Protein AF-A0AAD6V220-F1 (afdb_monomer)

Nearest PDB structures (foldseek):
  5er8-assembly2_B  TM=8.109E-01  e=1.734E-04  Diaporthe amygdali
  7vtb-assembly1_A  TM=8.752E-01  e=6.902E-04  Talaromyces verruculosus
  5erm-assembly2_B  TM=8.625E-01  e=6.482E-04  Diaporthe amygdali
  7vta-assembly1_A  TM=8.544E-01  e=7.349E-04  Talaromyces verruculosus
  6w26-assembly2_A  TM=8.591E-01  e=5.478E-03  Fusarium graminearum PH-1

Organism: NCBI:txid153505

InterPro domains:
  IPR008949 Isoprenoid synthase domain superfamily [G3DSA:1.10.600.10] (15-118)

pLDDT: mean 82.48, std 17.09, range [36.19, 97.38]

Mean predicted aligned error: 9.01 Å

Foldseek 3Di:
DDDDDDPPPDDPPDPQDFWDWDDQVVVVVVVDPDPDTWIFGPPLVLLVVLQVVLQVVCCVVPVHGQPDRLQDDPVGGNLRGVCVSPDPVCSSVSSNVSSVVSSVVVVVVVDDDPVPPDD

Radius of gyration: 18.16 Å; Cα contacts (8 Å, |Δi|>4): 115; chains: 1; bounding box: 43×39×40 Å

Secondary structure (DSSP, 8-state):
-PPPPP-TTS-S-PPP-SEEEPPHHHHHHTT-S--SPPEEETTHHHHHHHHHHHHHHHHHHHSS--SS-SSEETTEEHHHHHSTT--HHHHHHHHHHHHHHHHHHHHHTTSPPGGG---

Structure (mmCIF, N/CA/C/O backbone):
data_AF-A0AAD6V220-F1
#
_entry.id   AF-A0AAD6V220-F1
#
loop_
_atom_site.group_PDB
_atom_site.id
_atom_site.type_symbol
_atom_site.label_atom_id
_atom_site.label_alt_id
_atom_site.label_comp_id
_atom_site.label_asym_id
_atom_site.label_entity_id
_atom_site.label_seq_id
_atom_site.pdbx_PDB_ins_code
_atom_site.Cartn_x
_atom_site.Cartn_y
_atom_site.Cartn_z
_atom_site.occupancy
_atom_site.B_iso_or_equiv
_atom_site.auth_seq_id
_atom_site.auth_comp_id
_atom_site.auth_asym_id
_atom_site.auth_atom_id
_atom_site.pdbx_PDB_model_num
ATOM 1 N N . MET A 1 1 ? -20.734 29.875 22.355 1.00 40.56 1 MET A N 1
A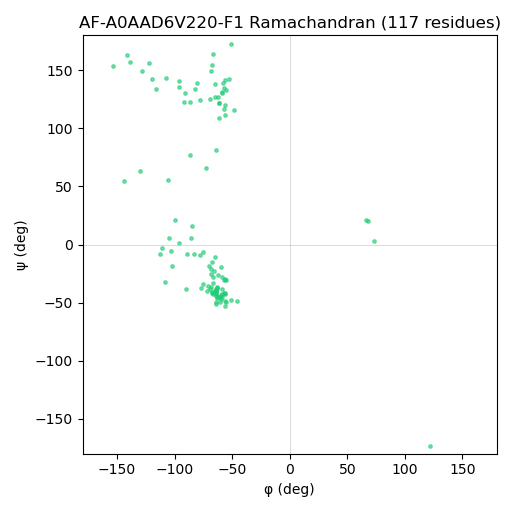TOM 2 C CA . MET A 1 1 ? -20.319 28.466 22.193 1.00 40.56 1 MET A CA 1
ATOM 3 C C . MET A 1 1 ? -21.067 27.908 20.996 1.00 40.56 1 MET A C 1
ATOM 5 O O . MET A 1 1 ? -22.278 27.767 21.078 1.00 40.56 1 MET A O 1
ATOM 9 N N . ALA A 1 2 ? -20.393 27.726 19.859 1.00 36.19 2 ALA A N 1
ATOM 10 C CA . ALA A 1 2 ? -21.019 27.162 18.665 1.00 36.19 2 ALA A CA 1
ATOM 11 C C . ALA A 1 2 ? -21.129 25.639 18.827 1.00 36.19 2 ALA A C 1
ATOM 13 O O . ALA A 1 2 ? -20.135 24.973 19.111 1.00 36.19 2 ALA A O 1
ATOM 14 N N . SER A 1 3 ? -22.344 25.107 18.700 1.00 36.53 3 SER A N 1
ATOM 15 C CA . SER A 1 3 ? -22.617 23.672 18.708 1.00 36.53 3 SER A CA 1
ATOM 16 C C . SER A 1 3 ? -22.055 23.037 17.439 1.00 36.53 3 SER A C 1
ATOM 18 O O . SER A 1 3 ? -22.404 23.456 16.334 1.00 36.53 3 SER A O 1
ATOM 20 N N . VAL A 1 4 ? -21.211 22.021 17.593 1.00 41.84 4 VAL A N 1
ATOM 21 C CA . VAL A 1 4 ? -20.767 21.171 16.483 1.00 41.84 4 VAL A CA 1
ATOM 22 C C . VAL A 1 4 ? -22.000 20.468 15.896 1.00 41.84 4 VAL A C 1
ATOM 24 O O . VAL A 1 4 ? -22.761 19.872 16.664 1.00 41.84 4 VAL A O 1
ATOM 27 N N . PRO A 1 5 ? -22.255 20.544 14.577 1.00 42.69 5 PRO A N 1
ATOM 28 C CA . PRO A 1 5 ? -23.394 19.863 13.981 1.00 42.69 5 PRO A CA 1
ATOM 29 C C . PRO A 1 5 ? -23.208 18.349 14.110 1.00 42.69 5 PRO A C 1
ATOM 31 O O . PRO A 1 5 ? -22.179 17.792 13.728 1.00 42.69 5 PRO A O 1
ATOM 34 N N . SER A 1 6 ? -24.219 17.692 14.677 1.00 46.38 6 SER A N 1
ATOM 35 C CA . SER A 1 6 ? -24.313 16.237 14.726 1.00 46.38 6 SER A CA 1
ATOM 36 C C . SER A 1 6 ? -24.375 15.707 13.293 1.00 46.38 6 SER A C 1
ATOM 38 O O . SER A 1 6 ? -25.242 16.106 12.513 1.00 46.38 6 SER A O 1
ATOM 40 N N . ALA A 1 7 ? -23.419 14.853 12.929 1.00 49.16 7 ALA A N 1
ATOM 41 C CA . ALA A 1 7 ? -23.324 14.212 11.623 1.00 49.16 7 ALA A CA 1
ATOM 42 C C . ALA A 1 7 ? -24.408 13.127 11.469 1.00 49.16 7 ALA A C 1
ATOM 44 O O . ALA A 1 7 ? -24.116 11.940 11.380 1.00 49.16 7 ALA A O 1
ATOM 45 N N . SER A 1 8 ? -25.678 13.527 11.445 1.00 45.34 8 SER A N 1
ATOM 46 C CA . SER A 1 8 ? -26.839 12.627 11.360 1.00 45.34 8 SER A CA 1
ATOM 47 C C . SER A 1 8 ? -27.201 12.222 9.920 1.00 45.34 8 SER A C 1
ATOM 49 O O . SER A 1 8 ? -28.319 11.785 9.670 1.00 45.34 8 SER A O 1
ATOM 51 N N . GLY A 1 9 ? -26.293 12.421 8.956 1.00 43.19 9 GLY A N 1
ATOM 52 C CA . GLY A 1 9 ? -26.552 12.239 7.519 1.00 43.19 9 GLY A CA 1
ATOM 53 C C . GLY A 1 9 ? -25.988 10.959 6.897 1.00 43.19 9 GLY A C 1
ATOM 54 O O . GLY A 1 9 ? -26.252 10.687 5.729 1.00 43.19 9 GLY A O 1
ATOM 55 N N . LEU A 1 10 ? -25.215 10.167 7.638 1.00 47.03 10 LEU A N 1
ATOM 56 C CA . LEU A 1 10 ? -24.796 8.845 7.183 1.00 47.03 10 LEU A CA 1
ATOM 57 C C . LEU A 1 10 ? -25.901 7.867 7.592 1.00 47.03 10 LEU A C 1
ATOM 59 O O . LEU A 1 10 ? -26.252 7.805 8.770 1.00 47.03 10 LEU A O 1
ATOM 63 N N . GLY A 1 11 ? -26.479 7.137 6.629 1.00 48.75 11 GLY A N 1
ATOM 64 C CA . GLY A 1 11 ? -27.386 6.015 6.911 1.00 48.75 11 GLY A CA 1
ATOM 65 C C . GLY A 1 11 ? -26.762 5.025 7.908 1.00 48.75 11 GLY A C 1
ATOM 66 O O . GLY A 1 11 ? -25.586 5.179 8.243 1.00 48.75 11 GLY A O 1
ATOM 67 N N . PRO A 1 12 ? -27.504 4.017 8.409 1.00 45.44 12 PRO A N 1
ATOM 68 C CA . PRO A 1 12 ? -26.975 3.099 9.418 1.00 45.44 12 PRO A CA 1
ATOM 69 C C . PRO A 1 12 ? -25.599 2.605 8.976 1.00 45.44 12 PRO A C 1
ATOM 71 O O . PRO A 1 12 ? -25.478 2.009 7.904 1.00 45.44 12 PRO A 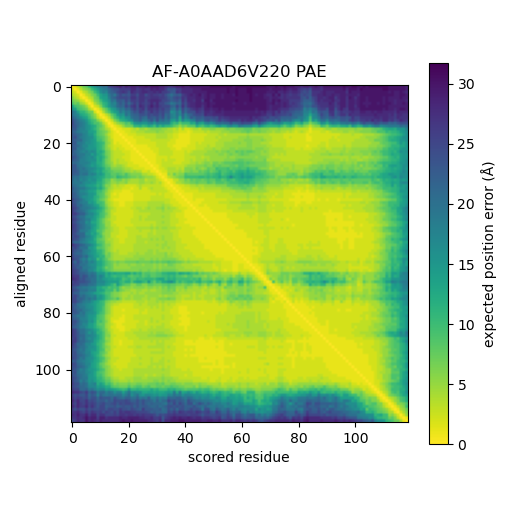O 1
ATOM 74 N N . ALA A 1 13 ? -24.565 2.953 9.750 1.00 60.91 13 ALA A N 1
ATOM 75 C CA . ALA A 1 13 ? -23.195 2.609 9.418 1.00 60.91 13 ALA A CA 1
ATOM 76 C C . ALA A 1 13 ? -23.151 1.091 9.257 1.00 60.91 13 ALA A C 1
ATOM 78 O O . ALA A 1 13 ? -23.389 0.358 10.221 1.00 60.91 13 ALA A O 1
ATOM 79 N N . LEU A 1 14 ? -22.941 0.622 8.024 1.00 63.28 14 LEU A N 1
ATOM 80 C CA . LEU A 1 14 ? -22.772 -0.801 7.782 1.00 63.28 14 LEU A CA 1
ATOM 81 C C . LEU A 1 14 ? -21.619 -1.267 8.677 1.00 63.28 14 LEU A C 1
ATOM 83 O O . LEU A 1 14 ? -20.596 -0.577 8.742 1.00 63.28 14 LEU A O 1
ATOM 87 N N . PRO A 1 15 ? -21.781 -2.382 9.409 1.00 84.69 15 PRO A N 1
ATOM 88 C CA . PRO A 1 15 ? -20.721 -2.861 10.277 1.00 84.69 15 PRO A CA 1
ATOM 89 C C . PRO A 1 15 ? -19.465 -3.104 9.439 1.00 84.69 15 PRO A C 1
ATOM 91 O O . PRO A 1 15 ? -19.556 -3.618 8.325 1.00 84.69 15 PRO A O 1
ATOM 94 N N . PHE A 1 16 ? -18.305 -2.735 9.977 1.00 89.56 16 PHE A N 1
ATOM 95 C CA . PHE A 1 16 ? -17.013 -3.045 9.371 1.00 89.56 16 PHE A CA 1
ATOM 96 C C . PHE A 1 16 ? -16.850 -4.568 9.287 1.00 89.56 16 PHE A C 1
ATOM 98 O O . PHE A 1 16 ? -16.956 -5.255 10.305 1.00 89.56 16 PHE A O 1
ATOM 105 N N . ARG A 1 17 ? -16.645 -5.098 8.080 1.00 94.50 17 ARG A N 1
ATOM 106 C CA . ARG A 1 17 ? -16.597 -6.541 7.799 1.00 94.50 17 ARG A CA 1
ATOM 107 C C . ARG A 1 17 ? -15.197 -7.031 7.486 1.00 94.50 17 ARG A C 1
ATOM 109 O O . ARG A 1 17 ? -14.899 -8.185 7.775 1.00 94.50 17 ARG A O 1
ATOM 116 N N . PHE A 1 18 ? -14.376 -6.190 6.866 1.00 95.56 18 PHE A N 1
ATOM 117 C CA . PHE A 1 18 ? -13.095 -6.621 6.309 1.00 95.56 18 PHE A CA 1
ATOM 118 C C . PHE A 1 18 ? -11.891 -6.041 7.034 1.00 95.56 18 PHE A C 1
ATOM 120 O O . PHE A 1 18 ? -10.778 -6.495 6.783 1.00 95.56 18 PHE A O 1
ATOM 127 N N . SER A 1 19 ? -12.085 -5.104 7.962 1.00 96.00 19 SER A N 1
ATOM 128 C CA . SER A 1 19 ? -10.987 -4.462 8.683 1.00 96.00 19 SER A CA 1
ATOM 129 C C . SER A 1 19 ? -11.041 -4.606 10.192 1.00 96.00 19 SER A C 1
ATOM 131 O O . SER A 1 19 ? -12.106 -4.723 10.802 1.00 96.00 19 SER A O 1
ATOM 133 N N . MET A 1 20 ? -9.865 -4.478 10.800 1.00 94.69 20 MET A N 1
ATOM 134 C CA . MET A 1 20 ? -9.667 -4.370 12.239 1.00 94.69 20 MET A CA 1
ATOM 135 C C . MET A 1 20 ? -9.269 -2.935 12.607 1.00 94.69 20 MET A C 1
ATOM 137 O O . MET A 1 20 ? -8.559 -2.284 11.838 1.00 94.69 20 MET A O 1
ATOM 141 N N . PRO A 1 21 ? -9.726 -2.404 13.755 1.00 93.88 21 PRO A N 1
ATOM 142 C CA . PRO A 1 21 ? -9.252 -1.112 14.232 1.00 93.88 21 PRO A CA 1
ATOM 143 C C . PRO A 1 21 ? -7.762 -1.194 14.580 1.00 93.88 21 PRO A C 1
ATOM 145 O O . PRO A 1 21 ? -7.327 -2.158 15.208 1.00 93.88 21 PRO A O 1
ATOM 148 N N . VAL A 1 22 ? -7.001 -0.166 14.210 1.00 90.88 22 VAL A N 1
ATOM 149 C CA . VAL A 1 22 ? -5.609 -0.009 14.646 1.00 90.88 22 VAL A CA 1
ATOM 150 C C . VAL A 1 22 ? -5.610 0.614 16.048 1.00 90.88 22 VAL A C 1
ATOM 152 O O . VAL A 1 22 ? -6.347 1.583 16.272 1.00 90.88 22 VAL A O 1
ATOM 155 N N . PRO A 1 23 ? -4.825 0.096 17.011 1.00 90.44 23 PRO A N 1
ATOM 156 C CA . PRO A 1 23 ? -4.755 0.668 18.350 1.00 90.44 23 PRO A CA 1
ATOM 157 C C . PRO A 1 23 ? -4.342 2.150 18.326 1.00 90.44 23 PRO A C 1
ATOM 159 O O . PRO A 1 23 ? -3.355 2.496 17.675 1.00 90.44 23 PRO A O 1
ATOM 162 N N . PRO A 1 24 ? -5.012 3.042 19.083 1.00 86.81 24 PRO A N 1
ATOM 163 C CA . PRO A 1 24 ? -4.647 4.460 19.120 1.00 86.81 24 PRO A CA 1
ATOM 164 C C . PRO A 1 24 ? -3.192 4.720 19.533 1.00 86.81 24 PRO A C 1
ATOM 166 O O . PRO A 1 24 ? -2.584 5.678 19.069 1.00 86.81 24 PRO A O 1
ATOM 169 N N . SER A 1 25 ? -2.612 3.858 20.374 1.00 88.38 25 SER A N 1
ATOM 170 C CA . SER A 1 25 ? -1.199 3.937 20.759 1.00 88.38 25 SER A CA 1
ATOM 171 C C . SER A 1 25 ? -0.250 3.748 19.576 1.00 88.38 25 SER A C 1
ATOM 173 O O . SER A 1 25 ? 0.770 4.427 19.508 1.00 88.38 25 SER A O 1
ATOM 175 N N . GLU A 1 26 ? -0.586 2.864 18.634 1.00 87.75 26 GLU A N 1
ATOM 176 C CA . GLU A 1 26 ? 0.206 2.649 17.417 1.00 87.75 26 GLU A CA 1
ATOM 177 C C . GLU A 1 26 ? 0.067 3.829 16.456 1.00 87.75 26 GLU A C 1
ATOM 179 O O . GLU A 1 26 ? 1.060 4.290 15.902 1.00 87.75 26 GLU A O 1
ATOM 184 N N . VAL A 1 27 ? -1.147 4.375 16.329 1.00 85.75 27 VAL A N 1
ATOM 185 C CA . VAL A 1 27 ? -1.416 5.579 15.529 1.00 85.75 27 VAL A CA 1
ATOM 186 C C . VAL A 1 27 ? -0.606 6.774 16.046 1.00 85.75 27 VAL A C 1
ATOM 188 O O . VAL A 1 27 ? 0.052 7.464 15.274 1.00 85.75 27 VAL A O 1
ATOM 191 N N . LEU A 1 28 ? -0.592 7.001 17.362 1.00 85.06 28 LEU A N 1
ATOM 192 C CA . LEU A 1 28 ? 0.202 8.075 17.969 1.00 85.06 28 LEU A CA 1
ATOM 193 C C . LEU A 1 28 ? 1.708 7.858 17.777 1.00 85.06 28 LEU A C 1
ATOM 195 O O . LEU A 1 28 ? 2.438 8.810 17.506 1.00 85.06 28 LEU A O 1
ATOM 199 N N . ALA A 1 29 ? 2.170 6.610 17.886 1.00 86.25 29 ALA A N 1
ATOM 200 C CA . ALA A 1 29 ? 3.571 6.264 17.675 1.00 86.25 29 ALA A CA 1
ATOM 201 C C . ALA A 1 29 ? 4.013 6.416 16.208 1.00 86.25 29 ALA A C 1
ATOM 203 O O . ALA A 1 29 ? 5.194 6.649 15.958 1.00 86.25 29 ALA A O 1
ATOM 204 N N . SER A 1 30 ? 3.091 6.328 15.241 1.00 82.25 30 SER A N 1
ATOM 205 C CA . SER A 1 30 ? 3.411 6.426 13.811 1.00 82.25 30 SER A CA 1
ATOM 206 C C . SER A 1 30 ? 3.700 7.858 13.337 1.00 82.25 30 SER A C 1
ATOM 208 O O . SER A 1 30 ? 4.027 8.054 12.168 1.00 82.25 30 SER A O 1
ATOM 210 N N . GLY A 1 31 ? 3.512 8.873 14.192 1.00 82.38 31 GLY A N 1
ATOM 211 C CA . GLY A 1 31 ? 3.682 10.283 13.826 1.00 82.38 31 GLY A CA 1
ATOM 212 C C . GLY A 1 31 ? 2.660 10.792 12.802 1.00 82.38 31 GLY A C 1
ATOM 213 O O . GLY A 1 31 ? 2.923 11.776 12.112 1.00 82.38 31 GLY A O 1
ATOM 214 N N . THR A 1 32 ? 1.511 10.118 12.661 1.00 79.75 32 THR A N 1
ATOM 215 C CA . THR A 1 32 ? 0.471 10.544 11.717 1.00 79.75 32 THR A CA 1
ATOM 216 C C . THR A 1 32 ? -0.181 11.864 12.142 1.00 79.75 32 THR A C 1
ATOM 218 O O . THR A 1 32 ? -0.240 12.203 13.322 1.00 79.75 32 THR A O 1
ATOM 221 N N . LEU A 1 33 ? -0.718 12.608 11.174 1.00 82.25 33 LEU A N 1
ATOM 222 C CA . LEU A 1 33 ? -1.353 13.917 11.388 1.00 82.25 33 LEU A CA 1
ATOM 223 C C . LEU A 1 33 ? -2.840 13.822 11.769 1.00 82.25 33 LEU A C 1
ATOM 225 O O . LEU A 1 33 ? -3.529 14.839 11.834 1.00 82.25 33 LEU A O 1
ATOM 229 N N . THR A 1 34 ? -3.362 12.610 11.975 1.00 80.19 34 THR A N 1
ATOM 230 C CA . THR A 1 34 ? -4.787 12.367 12.223 1.00 80.19 34 THR A CA 1
ATOM 231 C C . THR A 1 34 ? -5.041 11.715 13.578 1.00 80.19 34 THR A C 1
ATOM 233 O O . THR A 1 34 ? -4.304 10.835 14.013 1.00 80.19 34 THR A O 1
ATOM 236 N N . LEU A 1 35 ? -6.134 12.130 14.222 1.00 79.94 35 LEU A N 1
ATOM 237 C CA . LEU A 1 35 ? -6.716 11.475 15.401 1.00 79.94 35 LEU A CA 1
ATOM 238 C C . LEU A 1 35 ? -7.985 10.684 15.048 1.00 79.94 35 LEU A C 1
ATOM 240 O O . LEU A 1 35 ? -8.690 10.201 15.934 1.00 79.94 35 LEU A O 1
ATOM 244 N N . LEU A 1 36 ? -8.319 10.597 13.756 1.00 86.06 36 LEU A N 1
ATOM 245 C CA . LEU A 1 36 ? -9.467 9.825 13.302 1.00 86.06 36 LEU A CA 1
ATOM 246 C C . LEU A 1 36 ? -9.214 8.326 13.515 1.00 86.06 36 LEU A C 1
ATOM 248 O O . LEU A 1 36 ? -8.068 7.883 13.423 1.00 86.06 36 LEU A O 1
ATOM 252 N N . PRO A 1 37 ? -10.269 7.526 13.758 1.00 87.69 37 PRO A N 1
ATOM 253 C CA . PRO A 1 37 ? -10.133 6.080 13.847 1.00 87.69 37 PRO A CA 1
ATOM 254 C C . PRO A 1 37 ? -9.504 5.505 12.574 1.00 87.69 37 PRO A C 1
ATOM 256 O O . PRO A 1 37 ? -10.064 5.641 11.485 1.00 87.69 37 PRO A O 1
ATOM 259 N N . ILE A 1 38 ? -8.359 4.842 12.722 1.00 91.00 38 ILE A N 1
ATOM 260 C CA . ILE A 1 38 ? -7.686 4.131 11.634 1.00 91.00 38 ILE A CA 1
ATOM 261 C C . ILE A 1 38 ? -8.076 2.658 11.697 1.00 91.00 38 ILE A C 1
ATOM 263 O O . ILE A 1 38 ? -8.199 2.067 12.774 1.00 91.00 38 ILE A O 1
ATOM 267 N N . ARG A 1 39 ? -8.288 2.060 10.528 1.00 93.25 39 ARG A N 1
ATOM 268 C CA . ARG A 1 39 ? -8.546 0.631 10.381 1.00 93.25 39 ARG A CA 1
ATOM 269 C C . ARG A 1 39 ? -7.594 0.058 9.345 1.00 93.25 39 ARG A C 1
ATOM 271 O O . ARG A 1 39 ? -7.208 0.755 8.413 1.00 93.25 39 ARG A O 1
ATOM 278 N N . MET A 1 40 ? -7.249 -1.207 9.522 1.00 93.75 40 MET A N 1
ATOM 279 C CA . MET A 1 40 ? -6.417 -1.971 8.604 1.00 93.75 40 MET A CA 1
ATOM 280 C C . MET A 1 40 ? -7.235 -3.120 8.038 1.00 93.75 40 MET A C 1
ATOM 282 O O . MET A 1 40 ? -7.914 -3.823 8.793 1.00 93.75 40 MET A O 1
ATOM 286 N N . HIS A 1 41 ? -7.173 -3.330 6.726 1.00 96.31 41 HIS A N 1
ATOM 287 C CA . HIS A 1 41 ? -7.779 -4.502 6.108 1.00 96.31 41 HIS A CA 1
ATOM 288 C C . HIS A 1 41 ? -7.179 -5.791 6.706 1.00 96.31 41 HIS A C 1
ATOM 290 O O . HIS A 1 41 ? -5.966 -5.954 6.775 1.00 96.31 41 HIS A O 1
ATOM 296 N N . SER A 1 42 ? -8.034 -6.724 7.121 1.00 95.88 42 SER A N 1
ATOM 297 C CA . SER A 1 42 ? -7.658 -7.967 7.820 1.00 95.88 42 SER A CA 1
ATOM 298 C C . SER A 1 42 ? -6.776 -8.906 6.994 1.00 95.88 42 SER A C 1
ATOM 300 O O . SER A 1 42 ? -6.008 -9.680 7.551 1.00 95.88 42 SER A O 1
ATOM 302 N N . MET A 1 43 ? -6.870 -8.826 5.667 1.00 95.31 43 MET A N 1
ATOM 303 C CA . MET A 1 43 ? -6.018 -9.566 4.727 1.00 95.31 43 MET A CA 1
ATOM 304 C C . MET A 1 43 ? -4.966 -8.686 4.059 1.00 95.31 43 MET A C 1
ATOM 306 O O . MET A 1 43 ? -4.883 -8.601 2.834 1.00 95.31 43 MET A O 1
ATOM 310 N N . GLU A 1 44 ? -4.163 -8.016 4.875 1.00 92.56 44 GLU A N 1
ATOM 311 C CA . GLU A 1 44 ? -3.028 -7.216 4.413 1.00 92.56 44 GLU A CA 1
ATOM 312 C C . GLU A 1 44 ? -2.039 -8.028 3.547 1.00 92.56 44 GLU A C 1
ATOM 314 O O . GLU A 1 44 ? -1.478 -7.504 2.585 1.00 92.56 44 GLU A O 1
ATOM 319 N N . ASP A 1 45 ? -1.905 -9.334 3.798 1.00 93.81 45 ASP A N 1
ATOM 320 C CA . ASP A 1 45 ? -1.069 -10.253 3.010 1.00 93.81 45 ASP A CA 1
ATOM 321 C C . ASP A 1 45 ? -1.416 -10.274 1.512 1.00 93.81 45 ASP A C 1
ATOM 323 O O . ASP A 1 45 ? -0.541 -10.472 0.660 1.00 93.81 45 ASP A O 1
ATOM 327 N N . VAL A 1 46 ? -2.684 -10.025 1.162 1.00 95.31 46 VAL A N 1
ATOM 328 C CA . VAL A 1 46 ? -3.129 -9.912 -0.236 1.00 95.31 46 VAL A CA 1
ATOM 329 C C . VAL A 1 46 ? -2.537 -8.661 -0.885 1.00 95.31 46 VAL A C 1
ATOM 331 O O . VAL A 1 46 ? -2.053 -8.724 -2.015 1.00 95.31 46 VAL A O 1
ATOM 334 N N . ALA A 1 47 ? -2.513 -7.538 -0.163 1.00 94.12 47 ALA A N 1
ATOM 335 C CA . ALA A 1 47 ? -1.870 -6.315 -0.632 1.00 94.12 47 ALA A CA 1
ATOM 336 C C . ALA A 1 47 ? -0.339 -6.476 -0.700 1.00 94.12 47 ALA A C 1
ATOM 338 O O . ALA A 1 47 ? 0.290 -6.014 -1.649 1.00 94.12 47 ALA A O 1
ATOM 339 N N . 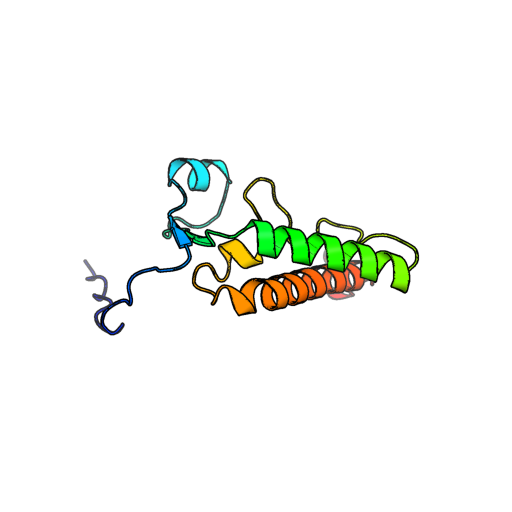SER A 1 48 ? 0.263 -7.202 0.248 1.00 92.94 48 SER A N 1
ATOM 340 C CA . SER A 1 48 ? 1.693 -7.543 0.211 1.00 92.94 48 SER A CA 1
ATOM 341 C C . SER A 1 48 ? 2.055 -8.420 -0.992 1.00 92.94 48 SER A C 1
ATOM 343 O O . SER A 1 48 ? 3.101 -8.226 -1.612 1.00 92.94 48 SER A O 1
ATOM 345 N N . THR A 1 49 ? 1.176 -9.352 -1.363 1.00 95.38 49 THR A N 1
ATOM 346 C CA . THR A 1 49 ? 1.318 -10.174 -2.574 1.00 95.38 49 THR A CA 1
ATOM 347 C C . THR A 1 49 ? 1.268 -9.307 -3.832 1.00 95.38 49 THR A C 1
ATOM 349 O O . THR A 1 49 ? 2.193 -9.377 -4.637 1.00 95.38 49 THR A O 1
ATOM 352 N N . ALA A 1 50 ? 0.273 -8.422 -3.954 1.00 95.56 50 ALA A N 1
ATOM 353 C CA . ALA A 1 50 ? 0.165 -7.492 -5.081 1.00 95.56 50 ALA A CA 1
ATOM 354 C C . ALA A 1 50 ? 1.415 -6.609 -5.244 1.00 95.56 50 ALA A C 1
ATOM 356 O O . ALA A 1 50 ? 1.922 -6.446 -6.352 1.00 95.56 50 ALA A O 1
ATOM 357 N N . ASN A 1 51 ? 1.955 -6.096 -4.135 1.00 93.81 51 ASN A N 1
ATOM 358 C CA . ASN A 1 51 ? 3.178 -5.294 -4.129 1.00 93.81 51 ASN A CA 1
ATOM 359 C C . ASN A 1 51 ? 4.399 -6.061 -4.660 1.00 93.81 51 ASN A C 1
ATOM 361 O O . ASN A 1 51 ? 5.194 -5.529 -5.439 1.00 93.81 51 ASN A O 1
ATOM 365 N N . ARG A 1 52 ? 4.573 -7.315 -4.223 1.00 94.56 52 ARG A N 1
ATOM 366 C CA . ARG A 1 52 ? 5.672 -8.178 -4.677 1.00 94.56 52 ARG A CA 1
ATOM 367 C C . ARG A 1 52 ? 5.567 -8.444 -6.175 1.00 94.56 52 ARG A C 1
ATOM 369 O O . ARG A 1 52 ? 6.574 -8.346 -6.877 1.00 94.56 52 ARG A O 1
ATOM 376 N N . ASP A 1 53 ? 4.370 -8.763 -6.645 1.00 96.31 53 ASP A N 1
ATOM 377 C CA . ASP A 1 53 ? 4.131 -9.106 -8.041 1.00 96.31 53 ASP A CA 1
ATOM 378 C C . ASP A 1 53 ? 4.358 -7.866 -8.932 1.00 96.31 53 ASP A C 1
ATOM 380 O O . ASP A 1 53 ? 5.101 -7.946 -9.911 1.00 96.31 53 ASP A O 1
ATOM 384 N N . LEU A 1 54 ? 3.907 -6.677 -8.501 1.00 95.50 54 LEU A N 1
ATOM 385 C CA . LEU A 1 54 ? 4.253 -5.401 -9.141 1.00 95.50 54 LEU A CA 1
ATOM 386 C C . LEU A 1 54 ? 5.770 -5.173 -9.215 1.00 95.50 54 LEU A C 1
ATOM 388 O O . LEU A 1 54 ? 6.285 -4.820 -10.272 1.00 95.50 54 LEU A O 1
ATOM 392 N N . LYS A 1 55 ? 6.517 -5.354 -8.116 1.00 93.69 55 LYS A N 1
ATOM 393 C CA . LYS A 1 55 ? 7.984 -5.170 -8.116 1.00 93.69 55 LYS A CA 1
ATOM 394 C C . LYS A 1 55 ? 8.672 -6.102 -9.115 1.00 93.69 55 LYS A C 1
ATOM 396 O O . LYS A 1 55 ? 9.643 -5.695 -9.761 1.00 93.69 55 LYS A O 1
ATOM 401 N N . SER A 1 56 ? 8.183 -7.337 -9.234 1.00 95.62 56 SER A N 1
ATOM 402 C CA . SER A 1 56 ? 8.684 -8.313 -10.202 1.00 95.62 56 SER A CA 1
ATOM 403 C C . SER A 1 56 ? 8.435 -7.845 -11.637 1.00 95.62 56 SER A C 1
ATOM 405 O O . SER A 1 56 ? 9.385 -7.741 -12.416 1.00 95.62 56 SER A O 1
ATOM 407 N N . GLU A 1 57 ? 7.196 -7.469 -11.960 1.00 96.00 57 GLU A N 1
ATOM 408 C CA . GLU A 1 57 ? 6.810 -6.993 -13.293 1.00 96.00 57 GLU A CA 1
ATOM 409 C C . GLU A 1 57 ? 7.509 -5.684 -13.671 1.00 96.00 57 GLU A C 1
ATOM 411 O O . GLU A 1 57 ? 8.032 -5.549 -14.777 1.00 96.00 57 GLU A O 1
ATOM 416 N N . TRP A 1 58 ? 7.617 -4.747 -12.730 1.00 94.19 58 TRP A N 1
ATOM 417 C CA . TRP A 1 58 ? 8.346 -3.496 -12.916 1.00 94.19 58 TRP A CA 1
ATOM 418 C C . TRP A 1 58 ? 9.816 -3.746 -13.253 1.00 94.19 58 TRP A C 1
ATOM 420 O O . TRP A 1 58 ? 10.363 -3.144 -14.177 1.00 94.19 58 TRP A O 1
ATOM 430 N N . THR A 1 59 ? 10.465 -4.659 -12.525 1.00 94.62 59 THR A N 1
ATOM 431 C CA . THR A 1 59 ? 11.868 -5.012 -12.776 1.00 94.62 59 THR A CA 1
ATOM 432 C C . THR A 1 59 ? 12.036 -5.659 -14.146 1.00 94.62 59 THR A C 1
ATOM 434 O O . THR A 1 59 ? 12.987 -5.333 -14.852 1.00 94.62 59 THR A O 1
ATOM 437 N N . ALA A 1 60 ? 11.102 -6.523 -14.551 1.00 96.56 60 ALA A N 1
ATOM 438 C CA . ALA A 1 60 ? 11.107 -7.124 -15.880 1.00 96.56 60 ALA A CA 1
ATOM 439 C C . ALA A 1 60 ? 10.928 -6.075 -16.994 1.00 96.56 60 ALA A C 1
ATOM 441 O O . ALA A 1 60 ? 11.612 -6.146 -18.013 1.00 96.56 60 ALA A O 1
ATOM 442 N N . ALA A 1 61 ? 10.058 -5.081 -16.792 1.00 94.62 61 ALA A N 1
ATOM 443 C CA . ALA A 1 61 ? 9.768 -4.043 -17.781 1.00 94.62 61 ALA A CA 1
ATOM 444 C C . ALA A 1 61 ? 10.859 -2.961 -17.884 1.00 94.62 61 ALA A C 1
ATOM 446 O O . ALA A 1 61 ? 11.157 -2.482 -18.977 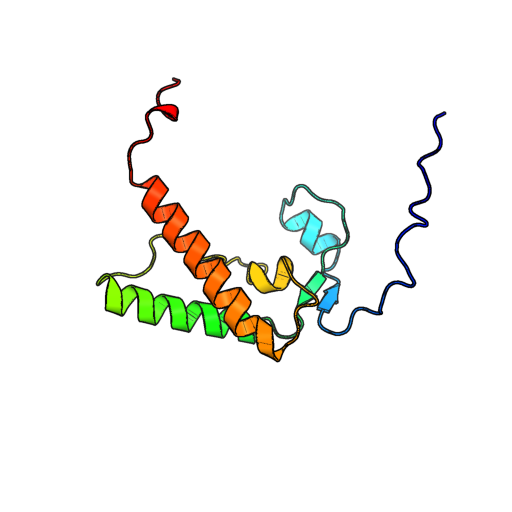1.00 94.62 61 ALA A O 1
ATOM 447 N N . HIS A 1 62 ? 11.463 -2.565 -16.760 1.00 91.12 62 HIS A N 1
ATOM 448 C CA . HIS A 1 62 ? 12.388 -1.424 -16.687 1.00 91.12 62 HIS A CA 1
ATOM 449 C C . HIS A 1 62 ? 13.850 -1.812 -16.418 1.00 91.12 62 HIS A C 1
ATOM 451 O O . HIS A 1 62 ? 14.715 -0.937 -16.356 1.00 91.12 62 HIS A O 1
ATOM 457 N N . GLY A 1 63 ? 14.140 -3.102 -16.223 1.00 93.25 63 GLY A N 1
ATOM 458 C CA . GLY A 1 63 ? 15.482 -3.628 -15.951 1.00 93.25 63 GLY A CA 1
ATOM 459 C C . GLY A 1 63 ? 16.023 -3.335 -14.546 1.00 93.25 63 GLY A C 1
ATOM 460 O O . GLY A 1 63 ? 17.169 -3.666 -14.249 1.00 93.25 63 GLY A O 1
ATOM 461 N N . LYS A 1 64 ? 15.230 -2.700 -13.676 1.00 91.50 64 LYS A N 1
ATOM 462 C CA . LYS A 1 64 ? 15.583 -2.370 -12.287 1.00 91.50 64 LYS A CA 1
ATOM 463 C C . LYS A 1 64 ? 14.325 -2.272 -11.417 1.00 91.50 64 LYS A C 1
ATOM 465 O O . LYS A 1 64 ? 13.272 -1.929 -11.957 1.00 91.50 64 LYS A O 1
ATOM 470 N N . PRO A 1 65 ? 14.413 -2.511 -10.097 1.00 90.00 65 PRO A N 1
ATOM 471 C CA . PRO A 1 65 ? 13.270 -2.350 -9.204 1.00 90.00 65 PRO A CA 1
ATOM 472 C C . PRO A 1 65 ? 12.837 -0.877 -9.079 1.00 90.00 65 PRO A C 1
ATOM 474 O O . PRO A 1 65 ? 13.616 0.028 -9.409 1.00 90.00 65 PRO A O 1
ATOM 477 N N . PRO A 1 66 ? 11.618 -0.615 -8.572 1.00 88.69 66 PRO A N 1
ATOM 478 C CA . PRO A 1 66 ? 11.197 0.730 -8.197 1.00 88.69 66 PRO A CA 1
ATOM 479 C C . PRO A 1 66 ? 12.199 1.390 -7.238 1.00 88.69 66 PRO A C 1
ATOM 481 O O . PRO A 1 66 ? 12.747 0.740 -6.350 1.00 88.69 66 PRO A O 1
ATOM 484 N N . SER A 1 67 ? 12.429 2.695 -7.401 1.00 80.38 67 SER A N 1
ATOM 485 C CA . SER A 1 67 ? 13.420 3.458 -6.621 1.00 80.38 67 SER A CA 1
ATOM 486 C C . SER A 1 67 ? 13.035 3.668 -5.155 1.00 80.38 67 SER A C 1
ATOM 488 O O . SER A 1 67 ? 13.891 3.997 -4.335 1.00 80.38 67 SER A O 1
ATOM 490 N N . LYS A 1 68 ? 11.754 3.501 -4.823 1.00 80.44 68 LYS A N 1
ATOM 491 C CA . LYS A 1 68 ? 11.188 3.705 -3.492 1.00 80.44 68 LYS A CA 1
ATOM 492 C C . LYS A 1 68 ? 10.184 2.596 -3.162 1.00 80.44 68 LYS A C 1
ATOM 494 O O . LYS A 1 68 ? 9.645 1.970 -4.080 1.00 80.44 68 LYS A O 1
ATOM 499 N N . PRO A 1 69 ? 9.923 2.352 -1.866 1.00 71.50 69 PRO A N 1
ATOM 500 C CA . PRO A 1 69 ? 8.912 1.398 -1.435 1.00 71.50 69 PRO A CA 1
ATOM 501 C C . PRO A 1 69 ? 7.535 1.836 -1.949 1.00 71.50 69 PRO A C 1
ATOM 503 O O . PRO A 1 69 ? 6.981 2.835 -1.501 1.00 71.50 69 PRO A O 1
ATOM 506 N N . ALA A 1 70 ? 7.015 1.100 -2.929 1.00 78.31 70 ALA A N 1
ATOM 507 C CA . ALA A 1 70 ? 5.738 1.334 -3.594 1.00 78.31 70 ALA A CA 1
ATOM 508 C C . ALA A 1 70 ? 4.570 1.171 -2.607 1.00 78.31 70 ALA A C 1
ATOM 510 O O . ALA A 1 70 ? 4.033 0.084 -2.492 1.00 78.31 70 ALA A O 1
ATOM 511 N N . GLY A 1 71 ? 4.261 2.186 -1.799 1.00 78.81 71 GLY A N 1
ATOM 512 C CA . GLY A 1 71 ? 3.182 2.100 -0.805 1.00 78.81 71 GLY A CA 1
ATOM 513 C C . GLY A 1 71 ? 3.440 1.130 0.361 1.00 78.81 71 GLY A C 1
ATOM 514 O O . GLY A 1 71 ? 2.501 0.698 1.032 1.00 78.81 71 GLY A O 1
ATOM 515 N N . GLU A 1 72 ? 4.700 0.776 0.623 1.00 86.31 72 GLU A N 1
ATOM 516 C CA . GLU A 1 72 ? 5.099 -0.096 1.734 1.00 86.31 72 GLU A CA 1
ATOM 517 C C . GLU A 1 72 ? 5.544 0.713 2.950 1.00 86.31 72 GLU A C 1
ATOM 519 O O . GLU A 1 72 ? 6.332 1.651 2.826 1.00 86.31 72 GLU A O 1
ATOM 524 N N . SER A 1 73 ? 5.089 0.311 4.136 1.00 84.50 73 SER A N 1
ATOM 525 C CA . SER A 1 73 ? 5.547 0.870 5.406 1.00 84.50 73 SER A CA 1
ATOM 526 C C . SER A 1 73 ? 5.682 -0.220 6.476 1.00 84.50 73 SER A C 1
ATOM 528 O O . SER A 1 73 ? 5.065 -1.278 6.340 1.00 84.50 73 SER A O 1
ATOM 530 N N . PRO A 1 74 ? 6.411 0.039 7.580 1.00 82.88 74 PRO A N 1
ATOM 531 C CA . PRO A 1 74 ? 6.428 -0.854 8.742 1.00 82.88 74 PRO A CA 1
ATOM 532 C C . PRO A 1 74 ? 5.049 -1.070 9.380 1.00 82.88 74 PRO A C 1
ATOM 534 O O . PRO A 1 74 ? 4.864 -2.027 10.122 1.00 82.88 74 PRO A O 1
ATOM 537 N N . HIS A 1 75 ? 4.096 -0.175 9.110 1.00 81.62 75 HIS A N 1
ATOM 538 C CA . HIS A 1 75 ? 2.735 -0.222 9.641 1.00 81.62 75 HIS A CA 1
ATOM 539 C C . HIS A 1 75 ? 1.741 -0.869 8.672 1.00 81.62 75 HIS A C 1
ATOM 541 O O . HIS A 1 75 ? 0.558 -0.931 8.984 1.00 81.62 75 HIS A O 1
ATOM 547 N N . GLY A 1 76 ? 2.211 -1.323 7.508 1.00 84.94 76 GLY A N 1
ATOM 548 C CA . GLY A 1 76 ? 1.441 -2.059 6.515 1.00 84.94 76 GLY A CA 1
ATOM 549 C C . GLY A 1 76 ? 1.395 -1.399 5.137 1.00 84.94 76 GLY A C 1
ATOM 550 O O . GLY A 1 76 ? 2.083 -0.405 4.865 1.00 84.94 76 GLY A O 1
ATOM 551 N N . ARG A 1 77 ? 0.587 -1.980 4.246 1.00 91.38 77 ARG A N 1
ATOM 552 C CA . ARG A 1 77 ? 0.392 -1.522 2.857 1.00 91.38 77 ARG A CA 1
ATOM 553 C C . ARG A 1 77 ? -0.588 -0.357 2.753 1.00 91.38 77 ARG A C 1
ATOM 555 O O . ARG A 1 77 ? -1.667 -0.395 3.343 1.00 91.38 77 ARG A O 1
ATOM 562 N N . VAL A 1 78 ? -0.271 0.626 1.905 1.00 91.94 78 VAL A N 1
ATOM 563 C CA . VAL A 1 78 ? -1.114 1.815 1.673 1.00 91.94 78 VAL A CA 1
ATOM 564 C C . VAL A 1 78 ? -2.558 1.439 1.355 1.00 91.94 78 VAL A C 1
ATOM 566 O O . VAL A 1 78 ? -3.466 1.965 1.989 1.00 91.94 78 VAL A O 1
ATOM 569 N N . ALA A 1 79 ? -2.795 0.496 0.440 1.00 93.81 79 ALA A N 1
ATOM 570 C CA . ALA A 1 79 ? -4.157 0.103 0.083 1.00 93.81 79 ALA A CA 1
ATOM 571 C C . ALA A 1 79 ? -4.934 -0.520 1.254 1.00 93.81 79 ALA A C 1
ATOM 573 O O . ALA A 1 79 ? -6.121 -0.248 1.414 1.00 93.81 79 ALA A O 1
ATOM 574 N N . ALA A 1 80 ? -4.271 -1.299 2.112 1.00 94.00 80 ALA A N 1
ATOM 575 C CA . ALA A 1 80 ? -4.915 -1.920 3.266 1.00 94.00 80 ALA A CA 1
ATOM 576 C C . ALA A 1 80 ? -5.375 -0.885 4.314 1.00 94.00 80 ALA A C 1
ATOM 578 O O . ALA A 1 80 ? -6.365 -1.124 5.006 1.00 94.00 80 ALA A O 1
ATOM 579 N N . VAL A 1 81 ? -4.706 0.273 4.389 1.00 92.44 81 VAL A N 1
ATOM 580 C CA . VAL A 1 81 ? -5.072 1.399 5.270 1.00 92.44 81 VAL A CA 1
ATOM 581 C C . VAL A 1 81 ? -6.032 2.381 4.593 1.00 92.44 81 VAL A C 1
ATOM 583 O O . VAL A 1 81 ? -6.934 2.909 5.239 1.00 92.44 81 VAL A O 1
ATOM 586 N N . ALA A 1 82 ? -5.847 2.652 3.300 1.00 92.31 82 ALA A N 1
ATOM 587 C CA . ALA A 1 82 ? -6.609 3.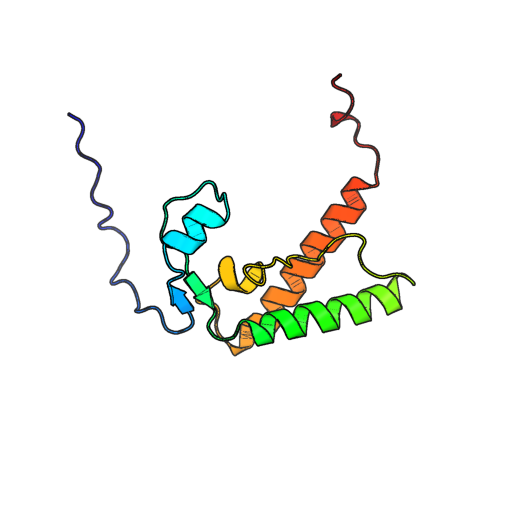658 2.562 1.00 92.31 82 ALA A CA 1
ATOM 588 C C . ALA A 1 82 ? -8.034 3.195 2.227 1.00 92.31 82 ALA A C 1
ATOM 590 O O . ALA A 1 82 ? -8.961 4.005 2.209 1.00 92.31 82 ALA A O 1
ATOM 591 N N . ILE A 1 83 ? -8.220 1.895 1.974 1.00 94.56 83 ILE A N 1
ATOM 592 C CA . ILE A 1 83 ? -9.522 1.286 1.665 1.00 94.56 83 ILE A CA 1
ATOM 593 C C . ILE A 1 83 ? -9.769 0.048 2.544 1.00 94.56 83 ILE A C 1
ATOM 595 O O . ILE A 1 83 ? -9.904 -1.069 2.043 1.00 94.56 83 ILE A O 1
ATOM 599 N N . PRO A 1 84 ? -9.866 0.219 3.874 1.00 94.38 84 PRO A N 1
ATOM 600 C CA . PRO A 1 84 ? -9.865 -0.900 4.815 1.00 94.38 84 PRO A CA 1
ATOM 601 C C . PRO A 1 84 ? -11.102 -1.806 4.679 1.00 94.38 84 PRO A C 1
ATOM 603 O O . PRO A 1 84 ? -11.043 -2.985 5.004 1.00 94.38 84 PRO A O 1
ATOM 606 N N . GLU A 1 85 ? -12.205 -1.290 4.134 1.00 94.81 85 GLU A N 1
ATOM 607 C CA . GLU A 1 85 ? -13.423 -2.058 3.824 1.00 94.81 85 GLU A CA 1
ATOM 608 C C . GLU A 1 85 ? -13.542 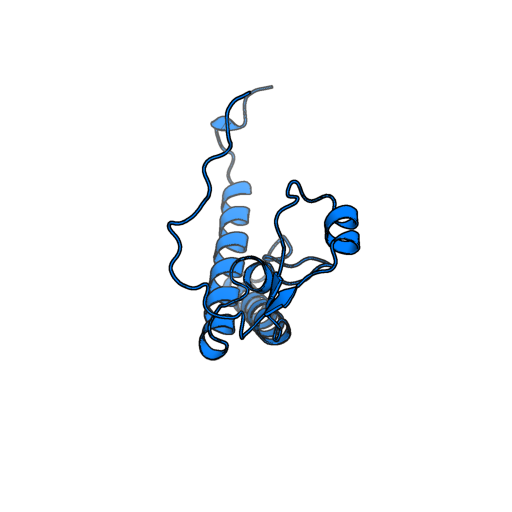-2.451 2.347 1.00 94.81 85 GLU A C 1
ATOM 610 O O . GLU A 1 85 ? -14.641 -2.713 1.852 1.00 94.81 85 GLU A O 1
ATOM 615 N N . CYS A 1 86 ? -12.427 -2.474 1.614 1.00 95.50 86 CYS A N 1
ATOM 616 C CA . CYS A 1 86 ? -12.417 -3.028 0.269 1.00 95.50 86 CYS A CA 1
ATOM 617 C C . CYS A 1 86 ? -12.926 -4.474 0.297 1.00 95.50 86 CYS A C 1
ATOM 619 O O . CYS A 1 86 ? -12.624 -5.241 1.209 1.00 95.50 86 CYS A O 1
ATOM 621 N N . LEU A 1 87 ? -13.691 -4.856 -0.726 1.00 95.06 87 LEU A N 1
ATOM 622 C CA . LEU A 1 87 ? -14.018 -6.259 -0.923 1.00 95.06 87 LEU A CA 1
ATOM 623 C C . LEU A 1 87 ? -12.719 -7.046 -1.097 1.00 95.06 87 LEU A C 1
ATOM 625 O O . LEU A 1 87 ? -11.859 -6.679 -1.899 1.00 95.06 87 LEU A O 1
ATOM 629 N N . THR A 1 88 ? -12.611 -8.142 -0.360 1.00 92.88 88 THR A N 1
ATOM 630 C CA . THR A 1 88 ? -11.452 -9.040 -0.349 1.00 92.88 88 THR A CA 1
ATOM 631 C C . THR A 1 88 ? -10.956 -9.378 -1.750 1.00 92.88 88 THR A C 1
ATOM 633 O O . THR A 1 88 ? -9.772 -9.248 -2.050 1.00 92.88 88 THR A O 1
ATOM 636 N N . GLU A 1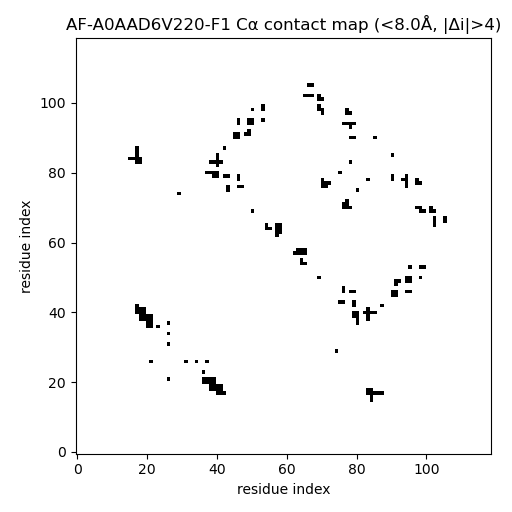 89 ? -11.875 -9.767 -2.628 1.00 95.12 89 GLU A N 1
ATOM 637 C CA . GLU A 1 89 ? -11.591 -10.191 -3.994 1.00 95.12 89 GLU A CA 1
ATOM 638 C C . GLU A 1 89 ? -11.086 -9.049 -4.891 1.00 95.12 89 GLU A C 1
ATOM 640 O O . GLU A 1 89 ? -10.537 -9.296 -5.961 1.00 95.12 89 GLU A O 1
ATOM 645 N N . ARG A 1 90 ? -11.245 -7.794 -4.454 1.00 96.75 90 ARG A N 1
ATOM 646 C CA . ARG A 1 90 ? -10.782 -6.592 -5.162 1.00 96.75 90 ARG A CA 1
ATOM 647 C C . ARG A 1 90 ? -9.508 -6.011 -4.564 1.00 96.75 90 ARG A C 1
ATOM 649 O O . ARG A 1 90 ? -8.823 -5.254 -5.250 1.00 96.75 90 ARG A O 1
ATOM 656 N N . LEU A 1 91 ? -9.167 -6.372 -3.324 1.00 96.44 91 LEU A N 1
ATOM 657 C CA . LEU A 1 91 ? -8.033 -5.795 -2.607 1.00 96.44 91 LEU A CA 1
ATOM 658 C C . LEU A 1 91 ? -6.720 -5.946 -3.377 1.00 96.44 91 LEU A C 1
ATOM 660 O O . LEU A 1 91 ? -5.966 -4.981 -3.452 1.00 96.44 91 LEU A O 1
ATOM 664 N N . TYR A 1 92 ? -6.476 -7.110 -3.988 1.00 97.38 92 TYR A N 1
ATOM 665 C CA . TYR A 1 92 ? -5.271 -7.345 -4.788 1.00 97.38 92 TYR A CA 1
ATOM 666 C C . TYR A 1 92 ? -5.123 -6.303 -5.904 1.00 97.38 92 TYR A C 1
ATOM 668 O O . TYR A 1 92 ? -4.100 -5.630 -6.000 1.00 97.38 92 TYR A O 1
ATOM 676 N N . MET A 1 93 ? -6.166 -6.130 -6.723 1.00 97.38 93 MET A N 1
ATOM 677 C CA . MET A 1 93 ? -6.143 -5.192 -7.847 1.00 97.38 93 MET A CA 1
ATOM 678 C C . MET A 1 93 ? -5.996 -3.748 -7.360 1.00 97.38 93 MET A C 1
ATOM 680 O O . MET A 1 93 ? -5.220 -2.985 -7.929 1.00 97.38 93 MET A O 1
ATOM 684 N N . CYS A 1 94 ? -6.704 -3.372 -6.293 1.00 96.56 94 CYS A N 1
ATOM 685 C CA . CYS A 1 94 ? -6.585 -2.036 -5.724 1.00 96.56 94 CYS A CA 1
ATOM 686 C C . CYS A 1 94 ? -5.173 -1.756 -5.192 1.00 96.56 94 CYS A C 1
ATOM 688 O O . CYS A 1 94 ? -4.635 -0.686 -5.461 1.00 96.56 94 CYS A O 1
ATOM 690 N N . ALA A 1 95 ? -4.572 -2.711 -4.478 1.00 95.88 95 ALA A N 1
ATOM 691 C CA . ALA A 1 95 ? -3.201 -2.607 -3.989 1.00 95.88 95 ALA A CA 1
ATOM 692 C C . ALA A 1 95 ? -2.202 -2.467 -5.137 1.00 95.88 95 ALA A C 1
ATOM 694 O O . ALA A 1 95 ? -1.424 -1.518 -5.148 1.00 95.88 95 ALA A O 1
ATOM 695 N N . TYR A 1 96 ? -2.296 -3.340 -6.143 1.00 96.25 96 TYR A N 1
ATOM 696 C CA . TYR A 1 96 ? -1.433 -3.287 -7.319 1.00 96.25 96 TYR A CA 1
ATOM 697 C C . TYR A 1 96 ? -1.498 -1.910 -8.003 1.00 96.25 96 TYR A C 1
ATOM 699 O O . TYR A 1 96 ? -0.467 -1.297 -8.271 1.00 96.25 96 TYR A O 1
ATOM 707 N N . VAL A 1 97 ? -2.707 -1.397 -8.264 1.00 96.12 97 VAL A N 1
ATOM 708 C CA . VAL A 1 97 ? -2.897 -0.116 -8.965 1.00 96.12 97 VAL A CA 1
ATOM 709 C C . VAL A 1 97 ? -2.395 1.066 -8.136 1.00 96.12 97 VAL A C 1
ATOM 711 O O . VAL A 1 97 ? -1.742 1.947 -8.690 1.00 96.12 97 VAL A O 1
ATOM 714 N N . MET A 1 98 ? -2.660 1.099 -6.827 1.00 95.31 98 MET A N 1
ATOM 715 C CA . MET A 1 98 ? -2.156 2.176 -5.965 1.00 95.31 98 MET A CA 1
ATOM 716 C C . MET A 1 98 ? -0.629 2.194 -5.917 1.00 95.31 98 MET A C 1
ATOM 718 O O . MET A 1 98 ? -0.023 3.251 -6.086 1.00 95.31 98 MET A O 1
ATOM 722 N N . ASP A 1 99 ? -0.007 1.031 -5.742 1.00 94.38 99 ASP A N 1
ATOM 723 C CA . ASP A 1 99 ? 1.447 0.922 -5.691 1.00 94.38 99 ASP A CA 1
ATOM 724 C C . ASP A 1 99 ? 2.069 1.308 -7.043 1.00 94.38 99 ASP A C 1
ATOM 726 O O . ASP A 1 99 ? 3.062 2.035 -7.082 1.00 94.38 99 ASP A O 1
ATOM 730 N N . TYR A 1 100 ? 1.440 0.916 -8.156 1.00 94.00 100 TYR A N 1
ATOM 731 C CA . TYR A 1 100 ? 1.838 1.325 -9.504 1.00 94.00 100 TYR A CA 1
ATOM 732 C C . TYR A 1 100 ? 1.775 2.848 -9.684 1.00 94.00 100 TYR A C 1
ATOM 734 O O . TYR A 1 100 ? 2.724 3.446 -10.197 1.00 94.00 100 TYR A O 1
ATOM 742 N N . MET A 1 101 ? 0.693 3.493 -9.229 1.00 93.50 101 MET A N 1
ATOM 743 C CA . MET A 1 101 ? 0.552 4.954 -9.268 1.00 93.50 101 MET A CA 1
ATOM 744 C C . MET A 1 101 ? 1.669 5.648 -8.481 1.00 93.50 101 MET A C 1
ATOM 746 O O . MET A 1 101 ? 2.257 6.603 -8.981 1.00 93.50 101 MET A O 1
ATOM 750 N N . ILE A 1 102 ? 2.002 5.139 -7.291 1.00 91.31 102 ILE A N 1
ATOM 751 C CA . ILE A 1 102 ? 3.093 5.664 -6.458 1.00 91.31 102 ILE A CA 1
ATOM 752 C C . ILE A 1 102 ? 4.448 5.496 -7.161 1.00 91.31 102 ILE A C 1
ATOM 754 O O . ILE A 1 102 ? 5.253 6.425 -7.194 1.00 91.31 102 ILE A O 1
ATOM 758 N N . CYS A 1 103 ? 4.713 4.331 -7.761 1.00 90.62 103 CYS A N 1
ATOM 759 C CA . CYS A 1 103 ? 5.940 4.115 -8.529 1.00 90.62 103 CYS A CA 1
ATOM 760 C C . CYS A 1 103 ? 6.078 5.101 -9.695 1.00 90.62 103 CYS A C 1
ATOM 762 O O . CYS A 1 103 ? 7.169 5.625 -9.922 1.00 90.62 103 CYS A O 1
ATOM 764 N N . TYR A 1 104 ? 4.989 5.359 -10.420 1.00 89.00 104 TYR A N 1
ATOM 765 C CA . TYR A 1 104 ? 4.981 6.309 -11.531 1.00 89.00 104 TYR A CA 1
ATOM 766 C C . TYR A 1 104 ? 5.142 7.761 -11.080 1.00 89.00 104 TYR A C 1
ATOM 768 O O . TYR A 1 104 ? 5.872 8.509 -11.729 1.00 89.00 104 TYR A O 1
ATOM 776 N N . ASP A 1 105 ? 4.530 8.155 -9.964 1.00 87.69 105 ASP A N 1
ATOM 777 C CA . ASP A 1 105 ? 4.718 9.484 -9.370 1.00 87.69 105 ASP A CA 1
ATOM 778 C C . ASP A 1 105 ? 6.205 9.753 -9.074 1.00 87.69 105 ASP A C 1
ATOM 780 O O . ASP A 1 105 ? 6.762 10.786 -9.447 1.00 87.69 105 ASP A O 1
ATOM 784 N N . TYR A 1 106 ? 6.922 8.753 -8.557 1.00 84.06 106 TYR A N 1
ATOM 785 C CA . TYR A 1 106 ? 8.366 8.869 -8.339 1.00 84.06 106 TYR A CA 1
ATOM 786 C C . TYR A 1 106 ? 9.212 8.939 -9.611 1.00 84.06 106 TYR A C 1
ATOM 788 O O . TYR A 1 106 ? 10.346 9.421 -9.558 1.00 84.06 106 TYR A O 1
ATOM 796 N N . LEU A 1 107 ? 8.708 8.475 -10.755 1.00 81.50 107 LEU A N 1
ATOM 797 C CA . LEU A 1 107 ? 9.378 8.740 -12.027 1.00 81.50 107 LEU A CA 1
ATOM 798 C C . LEU A 1 107 ? 9.237 10.213 -12.422 1.00 81.50 107 LEU A C 1
ATOM 800 O O . LEU A 1 107 ? 10.186 10.782 -12.961 1.00 81.50 107 LEU A O 1
ATOM 804 N N . ALA A 1 108 ? 8.096 10.841 -12.125 1.00 75.38 108 ALA A N 1
ATOM 805 C CA . ALA A 1 108 ? 7.891 12.265 -12.377 1.00 75.38 108 ALA A CA 1
ATOM 806 C C . ALA A 1 108 ? 8.805 13.138 -11.499 1.00 75.38 108 ALA A C 1
ATOM 808 O O . ALA A 1 108 ? 9.315 14.151 -11.972 1.00 75.38 108 ALA A O 1
ATOM 809 N N . ASP A 1 109 ? 9.107 12.705 -10.270 1.00 66.31 109 ASP A N 1
ATOM 810 C CA . ASP A 1 109 ? 10.075 13.366 -9.381 1.00 66.31 109 ASP A CA 1
ATOM 811 C C . ASP A 1 109 ? 11.492 13.477 -9.967 1.00 66.31 109 ASP A C 1
ATOM 813 O O . ASP A 1 109 ? 12.235 14.390 -9.593 1.00 66.31 109 ASP A O 1
ATOM 817 N N . ALA A 1 110 ? 11.873 12.553 -10.855 1.00 63.72 110 ALA A N 1
ATOM 818 C CA . ALA A 1 110 ? 13.171 12.552 -11.526 1.00 63.72 110 ALA A CA 1
ATOM 819 C C . ALA A 1 110 ? 13.246 13.560 -12.688 1.00 63.72 110 ALA A C 1
ATOM 821 O O . ALA A 1 110 ? 14.329 13.798 -13.225 1.00 63.72 110 ALA A O 1
ATOM 822 N N . VAL A 1 111 ? 12.116 14.159 -13.075 1.00 64.12 111 VAL A N 1
ATOM 823 C CA . VAL A 1 111 ? 12.055 15.218 -14.082 1.00 64.12 111 VAL A CA 1
ATOM 824 C C . VAL A 1 111 ? 12.169 16.570 -13.367 1.00 64.12 111 VAL A C 1
ATOM 826 O O . VAL A 1 111 ? 11.350 16.870 -12.494 1.00 64.12 111 VAL A O 1
ATOM 829 N N . PRO A 1 112 ? 13.161 17.416 -13.701 1.00 61.72 112 PRO A N 1
ATOM 830 C CA . PRO A 1 112 ? 13.272 18.749 -13.120 1.00 61.72 112 PRO A CA 1
ATOM 831 C C . PRO A 1 112 ? 11.989 19.547 -13.372 1.00 61.72 112 PRO A C 1
ATOM 833 O O . PRO A 1 112 ? 11.635 19.826 -14.517 1.00 61.72 112 PRO A O 1
ATOM 836 N N . SER A 1 113 ? 11.285 19.908 -12.300 1.00 62.09 113 SER A N 1
ATOM 837 C CA . SER A 1 113 ? 10.096 20.751 -12.391 1.00 62.09 113 SER A CA 1
ATOM 838 C C . SER A 1 113 ? 10.492 22.225 -12.259 1.00 62.09 113 SER A C 1
ATOM 840 O O . SER A 1 113 ? 11.166 22.575 -11.286 1.00 62.09 113 SER A O 1
ATOM 842 N N . PRO A 1 114 ? 10.037 23.113 -13.162 1.00 63.25 114 PRO A N 1
ATOM 843 C CA . PRO A 1 114 ? 10.281 24.554 -13.058 1.00 63.25 114 PRO A CA 1
ATOM 844 C C . PRO A 1 114 ? 9.606 25.196 -11.834 1.00 63.25 114 PRO A C 1
ATOM 846 O O . PRO A 1 114 ? 9.911 26.331 -11.495 1.00 63.25 114 PRO A O 1
ATOM 849 N N . LEU A 1 115 ? 8.714 24.482 -11.137 1.00 64.25 115 LEU A N 1
ATOM 850 C CA . LEU A 1 115 ? 8.115 24.938 -9.877 1.00 64.25 115 LEU A CA 1
ATOM 851 C C . LEU A 1 115 ? 9.001 24.667 -8.648 1.00 64.25 115 LEU A C 1
ATOM 853 O O . LEU A 1 115 ? 8.666 25.115 -7.557 1.00 64.25 115 LEU A O 1
ATOM 857 N N . ARG A 1 116 ? 10.113 23.929 -8.797 1.00 57.31 116 ARG A N 1
ATOM 858 C CA . ARG A 1 116 ? 11.066 23.647 -7.705 1.00 57.31 116 ARG A CA 1
ATOM 859 C C . ARG A 1 116 ? 12.172 24.701 -7.566 1.00 57.31 116 ARG A C 1
ATOM 861 O O . ARG A 1 116 ? 12.910 24.654 -6.591 1.00 57.31 116 ARG A O 1
ATOM 868 N N . THR A 1 117 ? 12.293 25.650 -8.497 1.00 52.56 117 THR A N 1
ATOM 869 C CA . THR A 1 117 ? 13.244 26.771 -8.400 1.00 52.56 117 THR A CA 1
ATOM 870 C C . THR A 1 117 ? 12.611 27.920 -7.622 1.00 52.56 117 THR A C 1
ATOM 872 O O . THR A 1 117 ? 12.109 28.883 -8.200 1.00 52.56 117 THR A O 1
ATOM 875 N N . GLY A 1 118 ? 12.572 27.770 -6.306 1.00 55.09 118 GLY A N 1
ATOM 876 C CA . GLY A 1 118 ? 12.123 28.789 -5.365 1.00 55.09 118 GLY A CA 1
ATOM 877 C C . GLY A 1 118 ? 12.956 28.715 -4.093 1.00 55.09 118 GLY A C 1
ATOM 878 O O . GLY A 1 118 ? 12.397 28.523 -3.019 1.00 55.09 118 GLY A O 1
ATOM 879 N N . GLU A 1 119 ? 14.278 28.797 -4.247 1.00 44.44 119 GLU A N 1
ATOM 880 C CA . GLU A 1 119 ? 15.232 29.122 -3.178 1.00 44.44 119 GLU A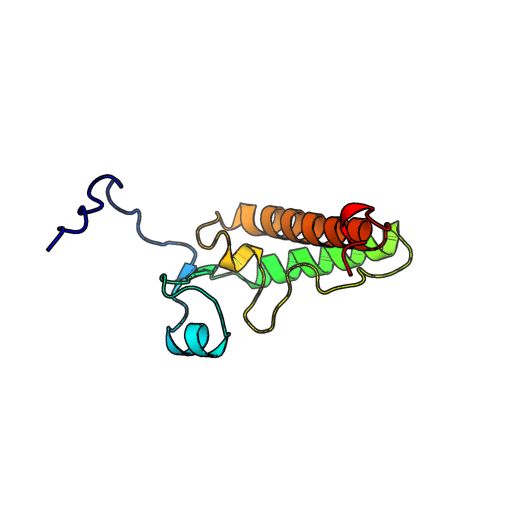 CA 1
ATOM 881 C C . GLU A 1 119 ? 15.913 30.450 -3.511 1.00 44.44 119 GLU A C 1
ATOM 883 O O . GLU A 1 119 ? 16.243 30.653 -4.706 1.00 44.44 119 GLU A O 1
#

Sequence (119 aa):
MASVPSASGLGPALPFRFSMPVPPSEVLASGTLTLLPIRMHSMEDVASTANRDLKSEWTAAHGKPPSKPAGESPHGRVAAVAIPECLTERLYMCAYVMDYMICYDYLADAVPSPLRTGE

Solvent-accessible surface area (backbone atoms only — not comparable to full-atom values): 7256 Å² total; per-residue (Å²): 135,85,78,78,80,78,84,81,80,68,68,86,76,74,77,83,82,40,39,44,77,54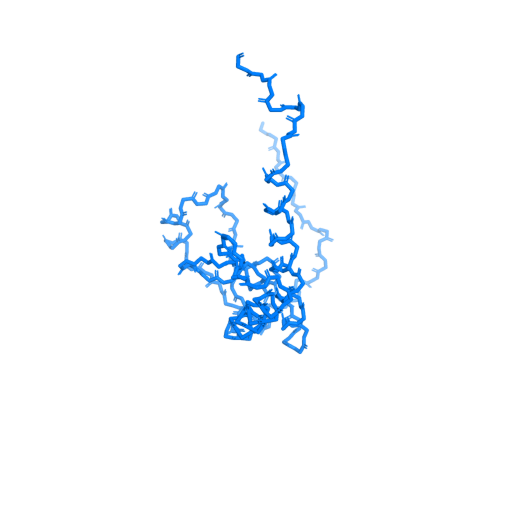,58,68,70,58,50,63,71,67,70,59,97,68,89,68,92,48,39,35,23,70,63,43,67,46,30,54,49,24,45,52,52,47,43,52,52,42,21,71,75,68,77,45,62,69,95,58,73,46,45,60,50,101,91,46,45,47,43,27,52,75,45,20,73,47,55,74,92,48,37,34,60,52,18,32,52,53,23,49,51,49,48,52,52,58,55,54,70,74,47,90,55,85,84,71,78,78,129